Protein AF-A0A2A4PIR0-F1 (afdb_monomer_lite)

Foldseek 3Di:
DPDPQLPLKDKDQFQWDPDDPQIDGQAIKIFHADPPPRDTPDIDTPGHDCADPSDGPWGWDDWDQDPVRWIWTATPNVRDIDTHDDDDD

Sequence (89 aa):
MFPSGFRGDAFVAEHGSWNRTIPDGYRVMRVRFDKKTKKPLGKEIFADGWLQEGKSWGRPVDVKELGDGSLLVSDDRLGALYRITYSGQ

Structure (mmCIF, N/CA/C/O backbone):
data_AF-A0A2A4PIR0-F1
#
_entry.id   AF-A0A2A4PIR0-F1
#
loop_
_atom_site.group_PDB
_atom_site.id
_atom_site.type_symbol
_atom_site.label_atom_id
_atom_site.label_alt_id
_atom_site.label_comp_id
_atom_site.label_asym_id
_atom_site.label_entity_id
_atom_site.label_seq_id
_atom_site.pdbx_PDB_ins_code
_atom_site.Cartn_x
_atom_site.Cartn_y
_atom_site.Cartn_z
_atom_site.occupancy
_atom_site.B_iso_or_equiv
_atom_site.auth_seq_id
_atom_site.auth_comp_id
_atom_site.auth_asym_id
_atom_site.auth_atom_id
_atom_site.pdbx_PDB_model_num
ATOM 1 N N . MET A 1 1 ? -7.993 -11.190 11.196 1.00 62.22 1 MET A N 1
ATOM 2 C CA . MET A 1 1 ? -8.582 -9.849 11.397 1.00 62.22 1 MET A CA 1
ATOM 3 C C . MET A 1 1 ? -7.456 -8.860 11.630 1.00 62.22 1 MET A C 1
ATOM 5 O O . MET A 1 1 ? -6.609 -9.147 12.471 1.00 62.22 1 MET A O 1
ATOM 9 N N . PHE A 1 2 ? -7.397 -7.746 10.891 1.00 75.38 2 PHE A N 1
ATOM 10 C CA . PHE A 1 2 ? -6.428 -6.697 11.206 1.00 75.38 2 PHE A CA 1
ATOM 11 C C . PHE A 1 2 ? -6.598 -6.182 12.638 1.00 75.38 2 PHE A C 1
ATOM 13 O O . PHE A 1 2 ? -7.719 -6.190 13.163 1.00 75.38 2 PHE A O 1
ATOM 20 N N . PRO A 1 3 ? -5.509 -5.702 13.264 1.00 76.12 3 PRO A N 1
ATOM 21 C CA . PRO A 1 3 ? -5.584 -5.034 14.552 1.00 76.12 3 PRO A CA 1
ATOM 22 C C . PRO A 1 3 ? -6.657 -3.939 14.547 1.00 76.12 3 PRO A C 1
ATOM 24 O O . PRO A 1 3 ? -6.736 -3.127 13.623 1.00 76.12 3 PRO A O 1
ATOM 27 N N . SER A 1 4 ? -7.454 -3.862 15.617 1.00 77.25 4 SER A N 1
ATOM 28 C CA . SER A 1 4 ? -8.518 -2.852 15.783 1.00 77.25 4 SER A CA 1
ATOM 29 C C . SER A 1 4 ? -8.016 -1.405 15.658 1.00 77.25 4 SER A C 1
ATOM 31 O O . SER A 1 4 ? -8.792 -0.491 15.359 1.00 77.25 4 SER A O 1
ATOM 33 N N . GLY A 1 5 ? -6.711 -1.197 15.853 1.00 78.94 5 GLY A N 1
ATOM 34 C CA . GLY A 1 5 ? -6.026 0.074 15.657 1.00 78.94 5 GLY A CA 1
ATOM 35 C C . GLY A 1 5 ? -6.074 0.611 14.225 1.00 78.94 5 GLY A C 1
ATOM 36 O O . GLY A 1 5 ? -5.935 1.816 14.068 1.00 78.94 5 GLY A O 1
ATOM 37 N N . PHE A 1 6 ? -6.293 -0.228 13.205 1.00 85.19 6 PHE A N 1
ATOM 38 C CA . PHE A 1 6 ? -6.298 0.193 11.791 1.00 85.19 6 PHE A CA 1
ATOM 39 C C . PHE A 1 6 ? -7.679 0.653 11.307 1.00 85.19 6 PHE A C 1
ATOM 41 O O . PHE A 1 6 ? -7.815 1.255 10.245 1.00 85.19 6 PHE A O 1
ATOM 48 N N . ARG A 1 7 ? -8.735 0.378 12.080 1.00 86.62 7 ARG A N 1
ATOM 49 C CA . ARG A 1 7 ? -10.105 0.693 11.671 1.00 86.62 7 ARG A CA 1
ATOM 50 C C . ARG A 1 7 ? -10.339 2.204 11.639 1.00 86.62 7 ARG A C 1
ATOM 52 O O . ARG A 1 7 ? -10.239 2.872 12.671 1.00 86.62 7 ARG A O 1
ATOM 59 N N . GLY A 1 8 ? -10.778 2.691 10.479 1.00 89.62 8 GLY A N 1
ATOM 60 C CA . GLY A 1 8 ? -11.050 4.108 10.224 1.00 89.62 8 GLY A CA 1
ATOM 61 C C . GLY A 1 8 ? -9.876 4.867 9.608 1.00 89.62 8 GLY A C 1
ATOM 62 O O . GLY A 1 8 ? -10.008 6.066 9.380 1.00 89.62 8 GLY A O 1
ATOM 63 N N . ASP A 1 9 ? -8.771 4.176 9.332 1.00 94.12 9 ASP A N 1
ATOM 64 C CA . ASP A 1 9 ? -7.648 4.712 8.572 1.00 94.12 9 ASP A CA 1
ATOM 65 C C . ASP A 1 9 ? -7.829 4.498 7.065 1.00 94.12 9 ASP A C 1
ATOM 67 O O . ASP A 1 9 ? -8.724 3.770 6.632 1.00 94.12 9 ASP A O 1
ATOM 71 N N . ALA A 1 10 ? -6.963 5.122 6.264 1.00 95.62 10 ALA A N 1
ATOM 72 C CA . ALA A 1 10 ? -6.911 4.894 4.823 1.00 95.62 10 ALA A CA 1
ATOM 73 C C . ALA A 1 10 ? -5.655 4.110 4.433 1.00 95.62 10 ALA A C 1
ATOM 75 O O . ALA A 1 10 ? -4.570 4.362 4.960 1.00 95.62 10 ALA A O 1
ATOM 76 N N . PHE A 1 11 ? -5.801 3.212 3.461 1.00 97.00 11 PHE A N 1
ATOM 77 C CA . PHE A 1 11 ? -4.694 2.542 2.788 1.00 97.00 11 PHE A CA 1
ATOM 78 C C . PHE A 1 11 ? -4.568 3.091 1.369 1.00 97.00 11 PHE A C 1
ATOM 80 O O . PHE A 1 11 ? -5.573 3.289 0.691 1.00 97.00 11 PHE A O 1
ATOM 87 N N . VAL A 1 12 ? -3.339 3.356 0.933 1.00 98.25 12 VAL A N 1
ATOM 88 C CA . VAL A 1 12 ? -3.044 3.946 -0.376 1.00 98.25 12 VAL A CA 1
ATOM 89 C C . VAL A 1 12 ? -1.994 3.091 -1.066 1.00 98.25 12 VAL A C 1
ATOM 91 O O . VAL A 1 12 ? -0.875 2.981 -0.565 1.00 98.25 12 VAL A O 1
ATOM 94 N N . ALA A 1 13 ? -2.341 2.497 -2.205 1.00 98.62 13 ALA A N 1
ATOM 95 C CA . ALA A 1 13 ? -1.369 1.861 -3.085 1.00 98.62 13 ALA A CA 1
ATOM 96 C C . ALA A 1 13 ? -0.602 2.936 -3.869 1.00 98.62 13 ALA A C 1
ATOM 98 O O . ALA A 1 13 ? -1.168 3.690 -4.659 1.00 98.62 13 ALA A O 1
ATOM 99 N N . GLU A 1 14 ? 0.705 3.024 -3.638 1.00 98.62 14 GLU A N 1
ATOM 100 C CA . GLU A 1 14 ? 1.610 3.875 -4.401 1.00 98.62 14 GLU A CA 1
ATOM 101 C C . GLU A 1 14 ? 2.192 3.059 -5.565 1.00 98.62 14 GLU A C 1
ATOM 103 O O . GLU A 1 14 ? 3.156 2.312 -5.393 1.00 98.62 14 GLU A O 1
ATOM 108 N N . HIS A 1 15 ? 1.634 3.238 -6.768 1.00 98.56 15 HIS A N 1
ATOM 109 C CA . HIS A 1 15 ? 1.993 2.482 -7.986 1.00 98.56 15 HIS A CA 1
ATOM 110 C C . HIS A 1 15 ? 3.460 2.597 -8.421 1.00 98.56 15 HIS A C 1
ATOM 112 O O . HIS A 1 15 ? 3.965 1.753 -9.163 1.00 98.56 15 HIS A O 1
ATOM 118 N N . GLY A 1 16 ? 4.154 3.628 -7.939 1.00 98.25 16 GLY A N 1
ATOM 119 C CA . GLY A 1 16 ? 5.573 3.854 -8.178 1.00 98.25 16 GLY A CA 1
ATOM 120 C C . GLY A 1 16 ? 5.855 4.927 -9.227 1.00 98.25 16 GLY A C 1
ATOM 121 O O . GLY A 1 16 ? 5.131 5.109 -10.209 1.00 98.25 16 GLY A O 1
ATOM 122 N N . SER A 1 17 ? 6.933 5.674 -9.010 1.00 98.12 17 SER A N 1
ATOM 123 C CA . SER A 1 17 ? 7.356 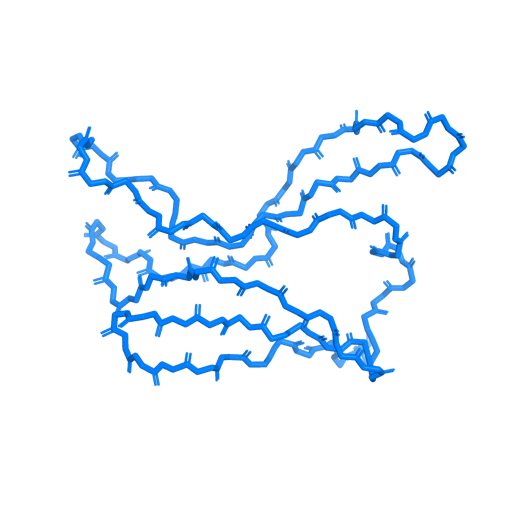6.752 -9.899 1.00 98.12 17 SER A CA 1
ATOM 124 C C . SER A 1 17 ? 7.845 6.223 -11.244 1.00 98.12 17 SER A C 1
ATOM 126 O O . SER A 1 17 ? 8.664 5.305 -11.284 1.00 98.12 17 SER A O 1
ATOM 128 N N . TRP A 1 18 ? 7.437 6.874 -12.332 1.00 96.12 18 TRP A N 1
ATOM 129 C CA . TRP A 1 18 ? 7.977 6.626 -13.673 1.00 96.12 18 TRP A CA 1
ATOM 130 C C . TRP A 1 18 ? 9.034 7.659 -14.103 1.00 96.12 18 TRP A C 1
ATOM 132 O O . TRP A 1 18 ? 9.832 7.372 -14.985 1.00 96.12 18 TRP A O 1
ATOM 142 N N . ASN A 1 19 ? 9.057 8.842 -13.474 1.00 96.56 19 ASN A N 1
ATOM 143 C CA . ASN A 1 19 ? 9.899 9.977 -13.871 1.00 96.56 19 ASN A CA 1
ATOM 144 C C . ASN A 1 19 ? 10.677 10.572 -12.683 1.00 96.56 19 ASN A C 1
ATOM 146 O O . ASN A 1 19 ? 10.559 11.754 -12.363 1.00 96.56 19 ASN A O 1
ATOM 150 N N . ARG A 1 20 ? 11.422 9.729 -11.962 1.00 97.00 20 ARG A N 1
ATOM 151 C CA . ARG A 1 20 ? 12.348 10.151 -10.899 1.00 97.00 20 ARG A CA 1
ATOM 152 C C . ARG A 1 20 ? 13.691 9.456 -11.083 1.00 97.00 20 ARG A C 1
ATOM 154 O O . ARG A 1 20 ? 13.712 8.266 -11.375 1.00 97.00 20 ARG A O 1
ATOM 161 N N . THR A 1 21 ? 14.790 10.169 -10.831 1.00 96.56 21 THR A N 1
ATOM 162 C CA . THR A 1 21 ? 16.148 9.594 -10.850 1.00 96.56 21 THR A CA 1
ATOM 163 C C . THR A 1 21 ? 16.326 8.520 -9.780 1.00 96.56 21 THR A C 1
ATOM 165 O O . THR A 1 21 ? 16.888 7.467 -10.051 1.00 96.56 21 THR A O 1
ATOM 168 N N . ILE A 1 22 ? 15.822 8.783 -8.569 1.00 97.00 22 ILE A N 1
ATOM 169 C CA . ILE A 1 22 ? 15.733 7.802 -7.484 1.00 97.00 22 ILE A CA 1
ATOM 170 C C . ILE A 1 22 ? 14.261 7.377 -7.394 1.00 97.00 22 ILE A C 1
ATOM 172 O O . ILE A 1 22 ? 13.425 8.225 -7.036 1.00 97.00 22 ILE A O 1
ATOM 176 N N . PRO A 1 23 ? 13.925 6.122 -7.753 1.00 97.56 23 PRO A N 1
ATOM 177 C CA . PRO A 1 23 ? 12.553 5.636 -7.725 1.00 97.56 23 PRO A CA 1
ATOM 178 C C . PRO A 1 23 ? 11.933 5.741 -6.329 1.00 97.56 23 PRO A C 1
ATOM 180 O O . PRO A 1 23 ? 12.607 5.531 -5.325 1.00 97.56 23 PRO A O 1
ATOM 183 N N . ASP A 1 24 ? 10.643 6.059 -6.276 1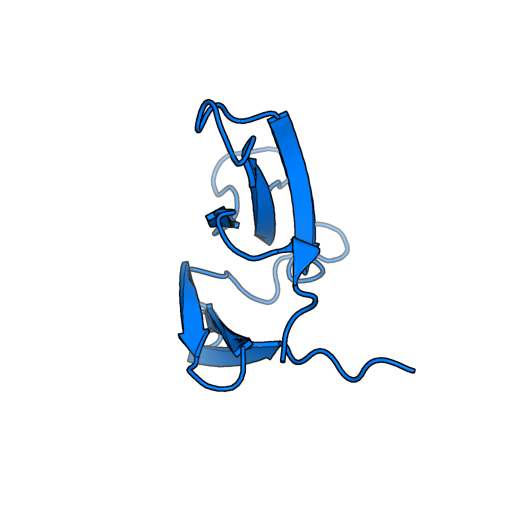.00 97.56 24 ASP A N 1
ATOM 184 C CA . ASP A 1 24 ? 9.878 6.175 -5.033 1.00 97.56 24 ASP A CA 1
ATOM 185 C C . ASP A 1 24 ? 8.461 5.608 -5.214 1.00 97.56 24 ASP A C 1
ATOM 187 O O . ASP A 1 24 ? 7.958 5.526 -6.340 1.00 97.56 24 ASP A O 1
ATOM 191 N N . GLY A 1 25 ? 7.817 5.210 -4.118 1.00 98.00 25 GLY A N 1
ATOM 192 C CA . GLY A 1 25 ? 6.540 4.488 -4.123 1.00 98.00 25 GLY A CA 1
ATOM 193 C C . GLY A 1 25 ? 6.741 2.974 -4.083 1.00 98.00 25 GLY A C 1
ATOM 194 O O . GLY A 1 25 ? 7.557 2.496 -3.299 1.00 98.00 25 GLY A O 1
ATOM 195 N N . TYR A 1 26 ? 6.007 2.227 -4.918 1.00 98.44 26 TYR A N 1
ATOM 196 C CA . TYR A 1 26 ? 6.061 0.758 -4.988 1.00 98.44 26 TYR A CA 1
ATOM 197 C C . TYR A 1 26 ? 5.750 0.097 -3.634 1.00 98.44 26 TYR A C 1
ATOM 199 O O . TYR A 1 26 ? 6.477 -0.771 -3.148 1.00 98.44 26 TYR A O 1
ATOM 207 N N . ARG A 1 27 ? 4.689 0.576 -2.982 1.00 98.69 27 ARG A N 1
ATOM 208 C CA . ARG A 1 27 ? 4.311 0.180 -1.619 1.00 98.69 27 ARG A CA 1
ATOM 209 C C . ARG A 1 27 ? 2.861 0.529 -1.324 1.00 98.69 27 ARG A C 1
ATOM 211 O O . ARG A 1 27 ? 2.221 1.259 -2.075 1.00 98.69 27 ARG A O 1
ATOM 218 N N . VAL A 1 28 ? 2.367 0.052 -0.192 1.00 98.56 28 VAL A N 1
ATOM 219 C CA . VAL A 1 28 ? 1.115 0.489 0.417 1.00 98.56 28 VAL A CA 1
ATOM 220 C C . VAL A 1 28 ? 1.437 1.353 1.630 1.00 98.56 28 VAL A C 1
ATOM 222 O O . VAL A 1 28 ? 2.178 0.944 2.526 1.00 98.56 28 VAL A O 1
ATOM 225 N N . MET A 1 29 ? 0.85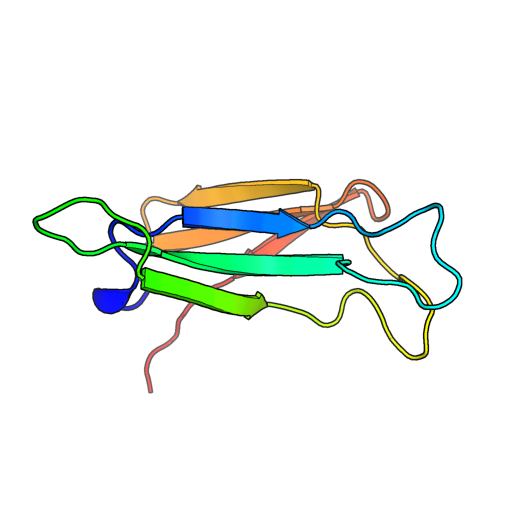5 2.547 1.670 1.00 98.25 29 MET A N 1
ATOM 226 C CA . MET A 1 29 ? 0.928 3.461 2.806 1.00 98.25 29 MET A CA 1
ATOM 227 C C . MET A 1 29 ? -0.353 3.385 3.629 1.00 98.25 29 MET A C 1
ATOM 229 O O . MET A 1 29 ? -1.444 3.254 3.077 1.00 98.25 29 MET A O 1
ATOM 233 N N . ARG A 1 30 ? -0.231 3.548 4.945 1.00 96.94 30 ARG A N 1
ATOM 234 C CA . ARG A 1 30 ? -1.354 3.791 5.853 1.00 96.94 30 ARG A CA 1
ATOM 235 C C . ARG A 1 30 ? -1.370 5.258 6.254 1.00 96.94 30 ARG A C 1
ATOM 237 O O . ARG A 1 30 ? -0.366 5.775 6.738 1.00 96.94 30 ARG A O 1
ATOM 244 N N . VAL A 1 31 ? -2.513 5.917 6.105 1.00 97.81 31 VAL A N 1
ATOM 245 C CA . VAL A 1 31 ? -2.769 7.254 6.651 1.00 97.81 31 VAL A CA 1
ATOM 246 C C . VAL A 1 31 ? -3.616 7.097 7.903 1.00 97.81 31 VAL A C 1
ATOM 248 O O . VAL A 1 31 ? -4.745 6.614 7.825 1.00 97.81 31 VAL A O 1
ATOM 251 N N . ARG A 1 32 ? -3.076 7.508 9.052 1.00 96.62 32 ARG A N 1
ATOM 252 C CA . ARG A 1 32 ? -3.786 7.451 10.333 1.00 96.62 32 ARG A CA 1
ATOM 253 C C . ARG A 1 32 ? -4.743 8.623 10.466 1.00 96.62 32 ARG A C 1
ATOM 255 O O . ARG A 1 32 ? -4.345 9.759 10.204 1.00 96.62 32 ARG A O 1
ATOM 262 N N . PHE A 1 33 ? -5.953 8.370 10.949 1.00 96.62 33 PHE A N 1
ATOM 263 C CA . PHE A 1 33 ? -6.949 9.407 11.202 1.00 96.62 33 PHE A CA 1
ATOM 264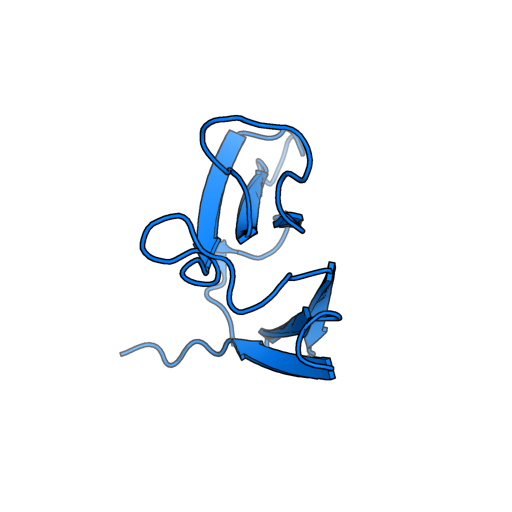 C C . PHE A 1 33 ? -7.326 9.486 12.678 1.00 96.62 33 PHE A C 1
ATOM 266 O O . PHE A 1 33 ? -7.534 8.481 13.360 1.00 96.62 33 PHE A O 1
ATOM 273 N N . ASP A 1 34 ? -7.469 10.711 13.179 1.00 94.81 34 ASP A N 1
ATOM 274 C CA . ASP A 1 34 ? -8.046 10.926 14.498 1.00 94.81 34 ASP A CA 1
ATOM 275 C C . ASP A 1 34 ? -9.525 10.513 14.489 1.00 94.81 34 ASP A C 1
ATOM 277 O O . ASP A 1 34 ? -10.333 10.997 13.688 1.00 94.81 34 ASP A O 1
ATOM 281 N N . LYS A 1 35 ? -9.908 9.610 15.399 1.00 91.00 35 LYS A N 1
ATOM 282 C CA . LYS A 1 35 ? -11.244 8.996 15.379 1.00 91.00 35 LYS A CA 1
ATOM 283 C C . LYS A 1 35 ? -12.375 9.994 15.628 1.00 91.00 35 LYS A C 1
ATOM 285 O O . LYS A 1 35 ? -13.489 9.728 15.167 1.00 91.00 35 LYS A O 1
ATOM 290 N N . LYS A 1 36 ? -12.104 11.108 16.319 1.00 94.00 36 LYS A N 1
ATOM 291 C CA . LYS A 1 36 ? -13.099 12.127 16.680 1.00 94.00 36 LYS A CA 1
ATOM 292 C C . LYS A 1 36 ? -13.190 13.217 15.618 1.00 94.00 36 LYS A C 1
ATOM 294 O O . LYS A 1 36 ? -14.266 13.484 15.101 1.00 94.00 36 LYS A O 1
ATOM 299 N N . THR A 1 37 ? -12.060 13.825 15.284 1.00 96.31 37 THR A N 1
ATOM 300 C CA . THR A 1 37 ? -11.969 14.987 14.391 1.00 96.31 37 THR A CA 1
ATOM 301 C C . THR A 1 37 ? -11.895 14.612 12.915 1.00 96.31 37 THR A C 1
ATOM 303 O O . THR A 1 37 ? -12.064 15.487 12.070 1.00 96.31 37 THR A O 1
ATOM 306 N N . LYS A 1 38 ? -11.627 13.336 12.594 1.00 94.38 38 LYS A N 1
ATOM 307 C CA . LYS A 1 38 ? -11.431 12.821 11.226 1.00 94.38 38 LYS A CA 1
ATOM 308 C C . LYS A 1 38 ? -10.301 13.516 10.460 1.00 94.38 38 LYS A C 1
ATOM 310 O O . LYS A 1 38 ? -10.250 13.444 9.236 1.00 94.38 38 LYS A O 1
ATOM 315 N N . LYS A 1 39 ? -9.376 14.175 11.165 1.00 97.44 39 LYS A N 1
ATOM 316 C CA . LYS A 1 39 ? -8.187 14.790 10.566 1.00 97.44 39 LYS A CA 1
ATOM 317 C C . LYS A 1 39 ? -7.054 13.765 10.427 1.00 97.44 39 LYS A C 1
ATOM 319 O O . LYS A 1 39 ? -6.931 12.895 11.295 1.00 97.44 39 LYS A O 1
ATOM 324 N N . PRO A 1 40 ? -6.219 13.861 9.375 1.00 97.06 40 PRO A N 1
ATOM 325 C CA . PRO A 1 40 ? -5.053 13.000 9.230 1.00 97.06 40 PRO A CA 1
ATOM 326 C C . PRO A 1 40 ? -4.007 13.336 10.301 1.00 97.06 40 PRO A C 1
ATOM 328 O O . PRO A 1 40 ? -3.683 14.501 10.524 1.00 97.06 40 PRO A O 1
ATOM 331 N N . LEU A 1 41 ? -3.471 12.305 10.951 1.00 97.06 41 LEU A N 1
ATOM 332 C CA . LEU A 1 41 ? -2.424 12.399 11.976 1.00 97.06 41 LEU A CA 1
ATOM 333 C C . LEU A 1 41 ? -1.020 12.147 11.413 1.00 97.06 41 LEU A C 1
ATOM 335 O O . LEU A 1 41 ? -0.024 12.434 12.069 1.00 97.06 41 LEU A O 1
ATOM 339 N N . GLY A 1 42 ? -0.932 11.570 10.217 1.00 97.12 42 GLY A N 1
ATOM 340 C CA . GLY A 1 42 ? 0.324 11.223 9.563 1.00 97.12 42 GLY A CA 1
ATOM 341 C C . GLY A 1 42 ? 0.180 9.982 8.693 1.00 97.12 42 GLY A C 1
ATOM 342 O O . GLY A 1 42 ? -0.889 9.370 8.637 1.00 97.12 42 GLY A O 1
ATOM 343 N N . LYS A 1 43 ? 1.272 9.612 8.024 1.00 96.81 43 LYS A N 1
ATOM 344 C CA . LYS A 1 43 ? 1.350 8.413 7.188 1.00 96.81 43 LYS A CA 1
ATOM 345 C C . LYS A 1 43 ? 2.552 7.554 7.555 1.00 96.81 43 LYS A C 1
ATOM 347 O O . LYS A 1 43 ? 3.580 8.086 7.965 1.00 96.81 43 LYS A O 1
ATOM 352 N N . GLU A 1 44 ? 2.419 6.249 7.384 1.00 97.44 44 GLU A N 1
ATOM 353 C CA . GLU A 1 44 ? 3.474 5.262 7.614 1.00 97.44 44 GLU A CA 1
ATOM 354 C C . GLU A 1 44 ? 3.443 4.173 6.540 1.00 97.44 44 GLU A C 1
ATOM 356 O O . GLU A 1 44 ? 2.409 3.957 5.900 1.00 97.44 44 GLU A O 1
ATOM 361 N N . ILE A 1 45 ? 4.579 3.509 6.320 1.00 98.00 45 ILE A N 1
ATOM 362 C CA . ILE A 1 45 ? 4.649 2.353 5.421 1.00 98.00 45 ILE A CA 1
ATOM 363 C C . ILE A 1 45 ? 3.845 1.221 6.057 1.00 98.00 45 ILE A C 1
ATOM 365 O O . ILE A 1 45 ? 4.062 0.879 7.218 1.00 98.00 45 ILE A O 1
ATOM 369 N N . PHE A 1 46 ? 2.905 0.662 5.298 1.00 96.56 46 PHE A N 1
ATOM 370 C CA . PHE A 1 46 ? 2.127 -0.499 5.719 1.00 96.56 46 PHE A CA 1
ATOM 371 C C . PHE A 1 46 ? 2.703 -1.798 5.155 1.00 96.56 46 PHE A C 1
ATOM 373 O O . PHE A 1 46 ? 2.857 -2.772 5.885 1.00 96.56 46 PHE A O 1
ATOM 380 N N . ALA A 1 47 ? 3.027 -1.801 3.863 1.00 97.25 47 ALA A N 1
ATOM 381 C CA . ALA A 1 47 ? 3.684 -2.913 3.191 1.00 97.25 47 ALA A CA 1
ATOM 382 C C . ALA A 1 47 ? 4.556 -2.370 2.062 1.00 97.25 47 ALA A C 1
ATOM 384 O O . ALA A 1 47 ? 4.091 -1.552 1.273 1.00 97.25 47 ALA A O 1
ATOM 385 N N . ASP A 1 48 ? 5.795 -2.824 1.962 1.00 97.88 48 ASP A N 1
ATOM 386 C CA . ASP A 1 48 ? 6.743 -2.443 0.922 1.00 97.88 48 ASP A CA 1
ATOM 387 C C . ASP A 1 48 ? 7.464 -3.678 0.362 1.00 97.88 48 ASP A C 1
ATOM 389 O O . ASP A 1 48 ? 7.066 -4.818 0.596 1.00 97.88 48 ASP A O 1
ATOM 393 N N . GLY A 1 49 ? 8.490 -3.439 -0.451 1.00 97.31 49 GLY A N 1
ATOM 394 C CA . GLY A 1 49 ? 9.327 -4.493 -1.008 1.00 97.31 49 GLY A CA 1
ATOM 395 C C . GLY A 1 49 ? 9.129 -4.745 -2.496 1.00 97.31 49 GLY A C 1
ATOM 396 O O . GLY A 1 49 ? 9.932 -5.491 -3.039 1.00 97.31 49 GLY A O 1
ATOM 397 N N . TRP A 1 50 ? 8.162 -4.105 -3.175 1.00 98.31 50 TRP A N 1
ATOM 398 C CA . TRP A 1 50 ? 8.004 -4.175 -4.644 1.00 98.31 50 TRP A CA 1
ATOM 399 C C . TRP A 1 50 ? 9.134 -3.486 -5.419 1.00 98.31 50 TRP A C 1
ATOM 401 O O . TRP A 1 50 ? 9.352 -3.793 -6.592 1.00 98.31 50 TRP A O 1
ATOM 411 N N . LEU A 1 51 ? 9.853 -2.569 -4.769 1.00 98.38 51 LEU A N 1
ATOM 412 C CA . LEU A 1 51 ? 11.086 -1.956 -5.254 1.00 98.38 51 LEU A CA 1
ATOM 413 C C . LEU A 1 51 ? 12.265 -2.532 -4.468 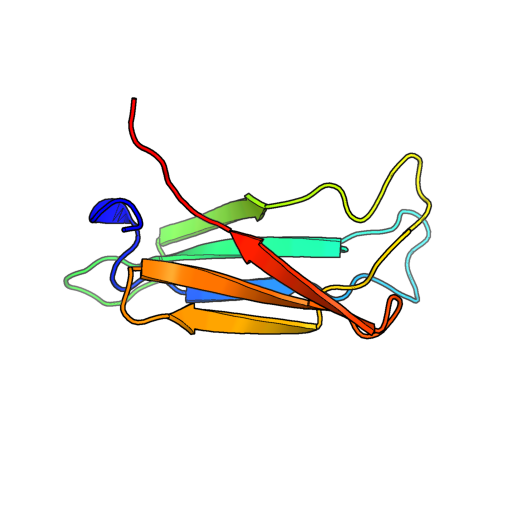1.00 98.38 51 LEU A C 1
ATOM 415 O O . LEU A 1 51 ? 12.346 -2.351 -3.256 1.00 98.38 51 LEU A O 1
ATOM 419 N N . GLN A 1 52 ? 13.187 -3.194 -5.162 1.00 97.50 52 GLN A N 1
ATOM 420 C CA . GLN A 1 52 ? 14.402 -3.766 -4.579 1.00 97.50 52 GLN A CA 1
ATOM 421 C C . GLN A 1 52 ? 15.596 -3.330 -5.413 1.00 97.50 52 GLN A C 1
ATOM 423 O O . GLN A 1 52 ? 15.553 -3.419 -6.638 1.00 97.50 52 GLN A O 1
ATOM 428 N N . GLU A 1 53 ? 16.635 -2.807 -4.761 1.00 95.94 53 GLU A N 1
ATOM 429 C CA . GLU A 1 53 ? 17.866 -2.365 -5.438 1.00 95.94 53 GLU A CA 1
ATOM 430 C C . GLU A 1 53 ? 17.593 -1.395 -6.611 1.00 95.94 53 GLU A C 1
ATOM 432 O O . GLU A 1 53 ? 18.226 -1.441 -7.662 1.00 95.94 53 GLU A O 1
ATOM 437 N N . GLY A 1 54 ? 16.588 -0.523 -6.458 1.00 95.50 54 GLY A N 1
ATOM 438 C CA . GLY A 1 54 ? 16.183 0.438 -7.490 1.00 95.50 54 GLY A CA 1
ATOM 439 C C . GLY A 1 54 ? 15.384 -0.156 -8.658 1.00 95.50 54 GLY A C 1
ATOM 440 O O . GLY A 1 54 ? 15.004 0.580 -9.567 1.00 95.50 54 GLY A O 1
ATOM 441 N N . LYS A 1 55 ? 15.071 -1.455 -8.634 1.00 96.31 55 LYS A N 1
ATOM 442 C CA . LYS A 1 55 ? 14.288 -2.143 -9.662 1.00 96.31 55 LYS A CA 1
ATOM 443 C C . LYS A 1 55 ? 12.945 -2.611 -9.114 1.00 96.31 55 LYS A C 1
ATOM 445 O O . LYS A 1 55 ? 12.871 -3.281 -8.087 1.00 96.31 55 LYS A O 1
ATOM 450 N N . SER A 1 56 ? 11.868 -2.272 -9.818 1.00 97.12 56 SER A N 1
ATOM 451 C CA . SER A 1 56 ? 10.536 -2.752 -9.466 1.00 97.12 56 SER A CA 1
ATOM 452 C C . SER A 1 56 ? 10.259 -4.126 -10.068 1.00 97.12 56 SER A C 1
ATOM 454 O O . SER A 1 56 ? 10.400 -4.343 -11.280 1.00 97.12 56 SER A O 1
ATOM 456 N N . TRP A 1 57 ? 9.849 -5.066 -9.219 1.00 97.31 57 TRP A N 1
ATOM 457 C CA . TRP A 1 57 ? 9.366 -6.377 -9.659 1.00 97.31 57 TRP A CA 1
ATOM 458 C C . TRP A 1 57 ? 7.839 -6.430 -9.755 1.00 97.31 57 TRP A C 1
ATOM 460 O O . TRP A 1 57 ? 7.326 -7.214 -10.543 1.00 97.31 57 TRP A O 1
ATOM 470 N N . GLY A 1 58 ? 7.127 -5.520 -9.087 1.00 97.94 58 GLY A N 1
ATOM 471 C CA . GLY A 1 58 ? 5.683 -5.341 -9.243 1.00 97.94 58 GLY A CA 1
ATOM 472 C C . GLY A 1 58 ? 5.239 -3.894 -9.002 1.00 97.94 58 GLY A C 1
ATOM 473 O O . GLY A 1 58 ? 6.069 -3.027 -8.700 1.00 97.94 58 GLY A O 1
ATOM 474 N N . ARG A 1 59 ? 3.954 -3.607 -9.224 1.00 98.56 59 ARG A N 1
ATOM 475 C CA . ARG A 1 59 ? 3.368 -2.260 -9.132 1.00 98.56 59 ARG A CA 1
ATOM 476 C C . ARG A 1 59 ? 1.968 -2.315 -8.506 1.00 98.56 59 ARG A C 1
ATOM 478 O O . ARG A 1 59 ? 1.007 -2.636 -9.199 1.00 98.56 59 ARG A O 1
ATOM 485 N N . PRO A 1 60 ? 1.822 -1.994 -7.209 1.00 98.69 60 PRO A N 1
ATOM 486 C CA . PRO A 1 60 ? 0.525 -2.061 -6.546 1.00 98.69 60 PRO A CA 1
ATOM 487 C C . PRO A 1 60 ? -0.433 -0.990 -7.090 1.00 98.69 60 PRO A C 1
ATOM 489 O O . PRO A 1 60 ? -0.044 0.168 -7.232 1.00 98.69 60 PRO A O 1
ATOM 492 N N . VAL A 1 61 ? -1.681 -1.361 -7.383 1.00 98.62 61 VAL A N 1
ATOM 493 C CA . VAL A 1 61 ? -2.687 -0.486 -8.017 1.00 98.62 61 VAL A CA 1
ATOM 494 C C . VAL A 1 61 ? -3.796 -0.096 -7.048 1.00 98.62 61 VAL A C 1
ATOM 496 O O . VAL A 1 61 ? -3.960 1.085 -6.761 1.00 98.62 61 VAL A O 1
ATOM 499 N N . ASP A 1 62 ? -4.560 -1.070 -6.554 1.00 98.19 62 ASP A N 1
ATOM 500 C CA . ASP A 1 62 ? -5.717 -0.836 -5.689 1.00 98.19 62 ASP A CA 1
ATOM 501 C C . ASP A 1 62 ? -5.638 -1.696 -4.427 1.00 98.19 62 ASP A C 1
ATOM 503 O O . ASP A 1 62 ? -4.929 -2.708 -4.383 1.00 98.19 62 ASP A O 1
ATOM 507 N N . VAL A 1 63 ? -6.371 -1.277 -3.395 1.00 97.81 63 VAL A N 1
ATOM 508 C CA . VAL A 1 63 ? -6.481 -1.979 -2.120 1.00 97.81 63 VAL A CA 1
ATOM 509 C C . VAL A 1 63 ? -7.934 -2.209 -1.729 1.00 97.81 63 VAL A C 1
ATOM 511 O O . VAL A 1 63 ? -8.780 -1.322 -1.829 1.00 97.81 63 VAL A O 1
ATOM 514 N N . LYS A 1 64 ? -8.229 -3.400 -1.201 1.00 96.00 64 LYS A N 1
ATOM 515 C CA . LYS A 1 64 ? -9.571 -3.734 -0.716 1.00 96.00 64 LYS A CA 1
ATOM 516 C C . LYS A 1 64 ? -9.521 -4.496 0.597 1.00 96.00 64 LYS A C 1
ATOM 518 O O . LYS A 1 64 ? -8.989 -5.599 0.657 1.00 96.00 64 LYS A O 1
ATOM 523 N N . GLU A 1 65 ? -10.121 -3.932 1.642 1.00 92.25 65 GLU A N 1
ATOM 524 C CA . GLU A 1 65 ? -10.361 -4.675 2.880 1.00 92.25 65 GLU A CA 1
ATOM 525 C C . GLU A 1 65 ? -11.453 -5.731 2.649 1.00 92.25 65 GLU A C 1
ATOM 527 O O . GLU A 1 65 ? -12.508 -5.446 2.071 1.00 92.25 65 GLU A O 1
ATOM 532 N N . LEU A 1 66 ? -11.183 -6.957 3.091 1.00 91.12 66 LEU A N 1
ATOM 533 C CA . LEU A 1 66 ? -12.122 -8.074 3.084 1.00 91.12 66 LEU A CA 1
ATOM 534 C C . LEU A 1 66 ? -12.835 -8.206 4.435 1.00 91.12 66 LEU A C 1
ATOM 536 O O . LEU A 1 66 ? -12.366 -7.718 5.459 1.00 91.12 66 LEU A O 1
ATOM 540 N N . GLY A 1 67 ? -13.969 -8.913 4.458 1.00 86.88 67 GLY A N 1
ATOM 541 C CA . GLY A 1 67 ? -14.790 -9.071 5.670 1.00 86.88 67 GLY A CA 1
ATOM 542 C C . GLY A 1 67 ? -14.094 -9.790 6.835 1.00 86.88 67 GLY A C 1
ATOM 543 O O . GLY A 1 67 ? -14.487 -9.622 7.985 1.00 86.88 67 GLY A O 1
ATOM 544 N N . ASP A 1 68 ? -13.035 -10.551 6.562 1.00 86.81 68 ASP A N 1
ATOM 545 C CA . ASP A 1 68 ? -12.187 -11.186 7.578 1.00 86.81 68 ASP A CA 1
ATOM 546 C C . ASP A 1 68 ? -11.109 -10.239 8.155 1.00 86.81 68 ASP A C 1
ATOM 548 O O . ASP A 1 68 ? -10.308 -10.626 9.017 1.00 86.81 68 ASP A O 1
ATOM 552 N N . GLY A 1 69 ? -11.084 -8.995 7.668 1.00 84.94 69 GLY A N 1
ATOM 553 C CA . GLY A 1 69 ? -10.127 -7.953 8.001 1.00 84.94 69 GLY A CA 1
ATOM 554 C C . GLY A 1 69 ? -8.752 -8.155 7.370 1.00 84.94 69 GLY A C 1
ATOM 555 O O . GLY A 1 69 ? -7.780 -7.714 7.969 1.00 84.94 69 GLY A O 1
ATOM 556 N N . SER A 1 70 ? -8.630 -8.880 6.254 1.00 91.75 70 SER A N 1
ATOM 557 C CA . SER A 1 70 ? -7.407 -8.910 5.434 1.00 91.75 70 SER A CA 1
ATOM 558 C C . SER A 1 70 ? -7.426 -7.812 4.360 1.00 91.75 70 SER A C 1
ATOM 560 O O . SER A 1 70 ? -8.498 -7.319 4.008 1.00 91.75 70 SER A O 1
ATOM 562 N N . LEU A 1 71 ? -6.257 -7.416 3.836 1.00 94.75 71 LEU A N 1
ATOM 563 C CA . LEU A 1 71 ? -6.154 -6.472 2.710 1.00 94.75 71 LEU A CA 1
ATOM 564 C C . LEU A 1 71 ? -5.807 -7.223 1.430 1.00 94.75 71 LEU A C 1
ATOM 566 O O . LEU A 1 71 ? -4.787 -7.911 1.385 1.00 94.75 71 LEU A O 1
ATOM 570 N N . LEU A 1 72 ? -6.606 -7.049 0.383 1.00 97.50 72 LEU A N 1
ATOM 571 C CA . LEU A 1 72 ? -6.178 -7.350 -0.976 1.00 97.50 72 LEU A CA 1
ATOM 572 C C . LEU A 1 72 ? -5.402 -6.176 -1.556 1.00 97.50 72 LEU A C 1
ATOM 574 O O . LEU A 1 72 ? -5.792 -5.029 -1.349 1.00 97.50 72 LEU A O 1
ATOM 578 N N . VAL A 1 73 ? -4.348 -6.481 -2.308 1.00 98.62 73 VAL A N 1
ATOM 579 C CA . VAL A 1 73 ? -3.587 -5.519 -3.112 1.00 98.62 73 VAL A CA 1
ATOM 580 C C . VAL A 1 73 ? -3.469 -6.081 -4.524 1.00 98.62 73 VAL A C 1
ATOM 582 O O . VAL A 1 73 ? -2.989 -7.204 -4.689 1.00 98.62 73 VAL A O 1
ATOM 585 N N . SER A 1 74 ? -3.913 -5.337 -5.535 1.00 98.75 74 SER A N 1
ATOM 586 C CA . SER A 1 74 ? -3.753 -5.735 -6.940 1.00 98.75 74 SER A CA 1
ATOM 587 C C . SER A 1 74 ? -2.446 -5.216 -7.526 1.00 98.75 74 SER A C 1
ATOM 589 O O . SER A 1 74 ? -1.995 -4.135 -7.157 1.00 98.75 74 SER A O 1
ATOM 591 N N . ASP A 1 75 ? -1.864 -5.955 -8.467 1.00 98.69 75 ASP A N 1
ATOM 592 C CA . ASP A 1 75 ? -0.627 -5.588 -9.161 1.00 98.69 75 ASP A CA 1
ATOM 593 C C . ASP A 1 75 ? -0.752 -5.853 -10.657 1.00 98.69 75 ASP A C 1
ATOM 595 O O . ASP A 1 75 ? -0.900 -6.997 -11.094 1.00 98.69 75 ASP A O 1
ATOM 599 N N . ASP A 1 76 ? -0.715 -4.778 -11.442 1.00 98.44 76 ASP A N 1
ATOM 600 C CA . ASP A 1 76 ? -0.894 -4.828 -12.893 1.00 98.44 76 ASP A CA 1
ATOM 601 C C . ASP A 1 76 ? 0.364 -5.281 -13.640 1.00 98.44 76 ASP A C 1
ATOM 603 O O . ASP A 1 76 ? 0.261 -5.843 -14.729 1.00 98.44 76 ASP A O 1
ATOM 607 N N . ARG A 1 77 ? 1.553 -5.095 -13.059 1.00 97.81 77 ARG A N 1
ATOM 608 C CA . ARG A 1 77 ? 2.819 -5.512 -13.671 1.00 97.81 77 ARG A CA 1
ATOM 609 C C . ARG A 1 77 ? 2.976 -7.026 -13.652 1.00 97.81 77 ARG A C 1
ATOM 611 O O . ARG A 1 77 ? 3.522 -7.581 -14.604 1.00 97.81 77 ARG A O 1
ATOM 618 N N . LEU A 1 78 ? 2.531 -7.675 -12.580 1.00 97.25 78 LEU A N 1
ATOM 619 C CA . LEU A 1 78 ? 2.582 -9.131 -12.442 1.00 97.25 78 LEU A CA 1
ATOM 620 C C . LEU A 1 78 ? 1.256 -9.834 -12.740 1.00 97.25 78 LEU A C 1
ATOM 622 O O . LEU A 1 78 ? 1.237 -11.061 -12.816 1.00 97.25 78 LEU A O 1
ATOM 626 N N . GLY A 1 79 ? 0.156 -9.089 -12.886 1.00 97.44 79 GLY A N 1
ATOM 627 C CA . GLY A 1 79 ? -1.180 -9.678 -12.988 1.00 97.44 79 GLY A CA 1
ATOM 628 C C . GLY A 1 79 ? -1.557 -10.461 -11.726 1.00 97.44 79 GLY A C 1
ATOM 629 O O . GLY A 1 79 ? -2.174 -11.521 -11.816 1.00 97.44 79 GLY A O 1
ATOM 630 N N . ALA A 1 80 ? -1.135 -9.974 -10.556 1.00 97.69 80 ALA A N 1
ATOM 631 C CA . ALA A 1 80 ? -1.231 -10.683 -9.284 1.00 97.69 80 ALA A CA 1
ATOM 632 C C . ALA A 1 80 ? -2.203 -10.008 -8.303 1.00 97.69 80 ALA A C 1
ATOM 634 O O . ALA A 1 80 ? -2.467 -8.805 -8.368 1.00 97.69 80 ALA A O 1
ATOM 635 N N . LEU A 1 81 ? -2.704 -10.802 -7.353 1.00 98.12 81 LEU A N 1
ATOM 636 C CA . LEU A 1 81 ? -3.427 -10.339 -6.169 1.00 98.12 81 LEU A CA 1
ATOM 637 C C . LEU A 1 81 ? -2.715 -10.854 -4.920 1.00 98.12 81 LEU A C 1
ATOM 639 O O . LEU A 1 81 ? -2.594 -12.062 -4.718 1.00 98.12 81 LEU A O 1
ATOM 643 N N . TYR A 1 82 ? -2.281 -9.936 -4.063 1.00 97.81 82 TYR A N 1
ATOM 644 C CA . TYR A 1 82 ? -1.722 -10.260 -2.754 1.00 97.81 82 TYR A CA 1
ATOM 645 C C . TYR A 1 82 ? -2.814 -10.178 -1.699 1.00 97.81 82 TYR A C 1
ATOM 647 O O . TYR A 1 82 ? -3.645 -9.273 -1.740 1.00 97.81 82 TYR A O 1
ATOM 655 N N . ARG A 1 83 ? -2.783 -11.082 -0.719 1.00 96.50 83 ARG A N 1
ATOM 656 C CA . ARG A 1 83 ? -3.633 -11.010 0.471 1.00 96.50 83 ARG A CA 1
ATOM 657 C C . ARG A 1 83 ? -2.759 -10.863 1.706 1.00 96.50 83 ARG A C 1
ATOM 659 O O . ARG A 1 83 ? -2.041 -11.787 2.072 1.00 96.50 83 ARG A O 1
ATOM 666 N N . ILE A 1 84 ? -2.840 -9.706 2.349 1.00 94.88 84 ILE A N 1
ATOM 667 C CA . ILE A 1 84 ? -2.111 -9.392 3.575 1.00 94.88 84 ILE A CA 1
ATOM 668 C C . ILE A 1 84 ? -3.006 -9.742 4.761 1.00 94.88 84 ILE A C 1
ATOM 670 O O . ILE A 1 84 ? -4.094 -9.183 4.923 1.00 94.88 84 ILE A O 1
ATOM 674 N N . THR A 1 85 ? -2.546 -10.671 5.596 1.00 91.94 85 THR A N 1
ATOM 675 C CA . THR A 1 85 ? -3.267 -11.150 6.780 1.00 91.94 85 THR A CA 1
ATOM 676 C C . THR A 1 85 ? -2.464 -10.884 8.043 1.00 91.94 85 THR A C 1
ATOM 678 O O . THR A 1 85 ? -1.247 -11.036 8.046 1.00 91.94 85 THR A O 1
ATOM 681 N N . TYR A 1 86 ? -3.148 -10.562 9.139 1.00 85.00 86 TYR A N 1
ATOM 682 C CA . TYR A 1 86 ? -2.538 -10.487 10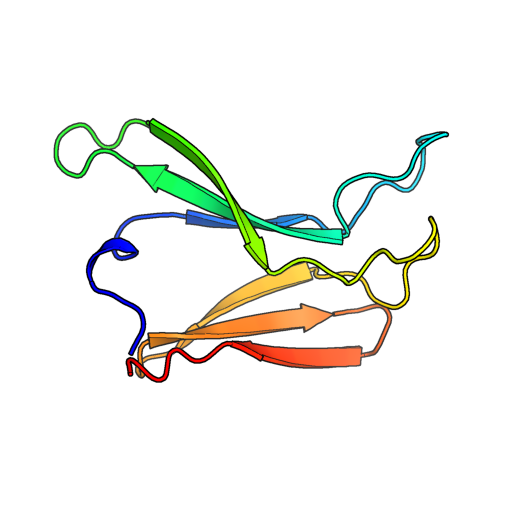.464 1.00 85.00 86 TYR A CA 1
ATOM 683 C C . TYR A 1 86 ? -2.866 -11.747 11.269 1.00 85.00 86 TYR A C 1
ATOM 685 O O . TYR A 1 86 ? -4.034 -12.000 11.581 1.00 85.00 86 TYR A O 1
ATOM 693 N N . SER A 1 87 ? -1.834 -12.523 11.596 1.00 80.50 87 SER A N 1
ATOM 694 C CA . SER A 1 87 ? -1.861 -13.592 12.593 1.00 80.50 87 SER A CA 1
ATOM 695 C C . SER A 1 87 ? -1.190 -13.048 13.850 1.00 80.50 87 SER A C 1
ATOM 697 O O . SER A 1 87 ? 0.033 -13.103 13.963 1.00 80.50 87 SER A O 1
ATOM 699 N N . GLY A 1 88 ? -1.962 -12.425 14.743 1.00 69.75 88 GLY A N 1
ATOM 700 C CA . GLY A 1 88 ? -1.424 -11.990 16.031 1.00 69.75 88 GLY A CA 1
ATOM 701 C C . GLY A 1 88 ? -0.762 -13.176 16.729 1.00 69.75 88 GLY A C 1
ATOM 702 O O . GLY A 1 88 ? -1.409 -14.208 16.899 1.00 69.75 88 GLY A O 1
ATOM 703 N N . GLN A 1 89 ? 0.523 -13.045 17.043 1.00 51.53 89 GLN A N 1
ATOM 704 C CA . GLN A 1 89 ? 1.163 -13.849 18.079 1.00 51.53 89 GLN A CA 1
ATOM 705 C C . GLN A 1 89 ? 1.006 -13.123 19.407 1.00 51.53 89 GLN A C 1
ATOM 707 O O . GLN A 1 89 ? 1.132 -11.875 19.399 1.00 51.53 89 GLN A O 1
#

Radius of gyration: 14.04 Å; chains: 1; bounding box: 33×29×32 Å

pLDDT: mean 93.78, std 8.23, range [51.53, 98.75]

Secondary structure (DSSP, 8-state):
---GGGTT-EEEEE---SS-SS----EEEEEEE-TTT--EEEEEEEE--SEETTEES--EEEEEE-TTS-EEEEETTTTEEEEE-----